Protein AF-A0ABD3FM47-F1 (afdb_monomer)

Sequence (171 aa):
MHRFPWRVHPQTRNANVIRQLKKQIKKKTRPPEFKLIPKVLQKWKRKRDQDDWIQGQQSQTPLQLWEHDNALTNFQVWVAYRMAAVQLNVFYEGWEDDKSCPLDTGCTTNGRNIAHIAWHCVRAQAWWLRILEHWLGNEVTQADLKHYKDYFGTHGTSHRGAAEEAHFIGT

Foldseek 3Di:
DPPDPQDDDPPDDPVCSVVSSVVVVCVVVPPVCVVCVVVLVVVLVVLLVVDLLLVLLVLADPVLLVPPVVPDDPVVSVVLNCLSSVVPPPDDPCVVPDQADPQDNPDPDSPPHSCCCCQVPPVNLVVVQVVVCVVVVHHDDPVNSVVVSVSSRHSRDDDPDPPPPPPDDDD

pLDDT: mean 70.63, std 14.39, range [31.17, 90.62]

Structure (mmCIF, N/CA/C/O backbone):
data_AF-A0ABD3FM47-F1
#
_entry.id   AF-A0ABD3FM47-F1
#
loop_
_atom_site.group_PDB
_atom_site.id
_atom_site.type_symbol
_atom_site.label_atom_id
_atom_site.label_alt_id
_atom_site.label_comp_id
_atom_site.label_asym_id
_atom_site.label_entity_id
_atom_site.label_seq_id
_atom_site.pdbx_PDB_ins_code
_atom_site.Cartn_x
_atom_site.Cartn_y
_atom_site.Cartn_z
_atom_site.occupancy
_atom_site.B_iso_or_equiv
_atom_site.auth_seq_id
_atom_site.auth_comp_id
_atom_site.auth_asym_id
_atom_site.auth_atom_id
_atom_site.pdbx_PDB_model_num
ATOM 1 N N . MET A 1 1 ? -4.451 29.816 -15.204 1.00 46.22 1 MET A N 1
ATOM 2 C CA . MET A 1 1 ? -5.653 29.680 -16.069 1.00 46.22 1 MET A CA 1
ATOM 3 C C . MET A 1 1 ? -5.855 30.843 -17.065 1.00 46.22 1 MET A C 1
ATOM 5 O O . MET A 1 1 ? -6.909 30.912 -17.684 1.00 46.22 1 MET A O 1
ATOM 9 N N . HIS A 1 2 ? -4.862 31.716 -17.302 1.00 47.50 2 HIS A N 1
ATOM 10 C CA . HIS A 1 2 ? -5.051 32.965 -18.074 1.00 47.50 2 HIS A CA 1
ATOM 11 C C . HIS A 1 2 ? -4.534 32.929 -19.528 1.00 47.50 2 HIS A C 1
ATOM 13 O O . HIS A 1 2 ? -4.574 33.942 -20.209 1.00 47.50 2 HIS A O 1
ATOM 19 N N . ARG A 1 3 ? -4.029 31.787 -20.019 1.00 52.34 3 ARG A N 1
ATOM 20 C CA . ARG A 1 3 ? -3.292 31.693 -21.300 1.00 52.34 3 ARG A CA 1
ATOM 21 C C . ARG A 1 3 ? -3.999 30.887 -22.403 1.00 52.34 3 ARG A C 1
ATOM 23 O O . ARG A 1 3 ? -3.338 30.299 -23.247 1.00 52.34 3 ARG A O 1
ATOM 30 N N . PHE A 1 4 ? -5.332 30.824 -22.411 1.00 56.84 4 PHE A N 1
ATOM 31 C CA . PHE A 1 4 ? -6.075 30.186 -23.509 1.00 56.84 4 PHE A CA 1
ATOM 32 C C . PHE A 1 4 ? -7.160 31.128 -24.045 1.00 56.84 4 PHE A C 1
ATOM 34 O O . PHE A 1 4 ? -7.863 31.718 -23.225 1.00 56.84 4 PHE A O 1
ATOM 41 N N . PRO A 1 5 ? -7.323 31.290 -25.376 1.00 69.00 5 PRO A N 1
ATOM 42 C CA . PRO A 1 5 ? -8.338 32.180 -25.925 1.00 69.00 5 PRO A CA 1
ATOM 43 C C . PRO A 1 5 ? -9.723 31.556 -25.731 1.00 69.00 5 PRO A C 1
ATOM 45 O O . PRO A 1 5 ? -10.198 30.783 -26.563 1.00 69.00 5 PRO A O 1
ATOM 48 N N . TRP A 1 6 ? -10.367 31.863 -24.607 1.00 74.50 6 TRP A N 1
ATOM 49 C CA . TRP A 1 6 ? -11.760 31.507 -24.374 1.00 74.50 6 TRP A CA 1
ATOM 50 C C . TRP A 1 6 ? -12.639 32.404 -25.240 1.00 74.50 6 TRP A C 1
ATOM 52 O O . TRP A 1 6 ? -12.589 33.626 -25.120 1.00 74.50 6 TRP A O 1
ATOM 62 N N . ARG A 1 7 ? -13.424 31.810 -26.138 1.00 78.69 7 ARG A N 1
ATOM 63 C CA . ARG A 1 7 ? -14.250 32.564 -27.088 1.00 78.69 7 ARG A CA 1
ATOM 64 C C . ARG A 1 7 ? -15.714 32.282 -26.821 1.00 78.69 7 ARG A C 1
ATOM 66 O O . ARG A 1 7 ? -16.112 31.127 -26.754 1.00 78.69 7 ARG A O 1
ATOM 73 N N . VAL A 1 8 ? -16.523 33.320 -26.680 1.00 78.94 8 VAL A N 1
ATOM 74 C CA . VAL A 1 8 ? -17.981 33.203 -26.547 1.00 78.94 8 VAL A CA 1
ATOM 75 C C . VAL A 1 8 ? -18.609 33.823 -27.785 1.00 78.94 8 VAL A C 1
ATOM 77 O O . VAL A 1 8 ? -18.112 34.832 -28.280 1.00 78.94 8 VAL A O 1
ATOM 80 N N . HIS A 1 9 ? -19.664 33.204 -28.323 1.00 79.50 9 HIS A N 1
ATOM 81 C CA . HIS A 1 9 ? -20.316 33.736 -29.519 1.00 79.50 9 HIS A CA 1
ATOM 82 C C . HIS A 1 9 ? -20.926 35.116 -29.210 1.00 79.50 9 HIS A C 1
ATOM 84 O O . HIS A 1 9 ? -21.581 35.223 -28.167 1.00 79.50 9 HIS A O 1
ATOM 90 N N . PRO A 1 10 ? -20.798 36.129 -30.088 1.00 77.44 10 PRO A N 1
ATOM 91 C CA . PRO A 1 10 ? -21.285 37.491 -29.824 1.00 77.44 10 PRO A CA 1
ATOM 92 C C . PRO A 1 10 ? -22.778 37.574 -29.477 1.00 77.44 10 PRO A C 1
ATOM 94 O O . PRO A 1 10 ? -23.206 38.440 -28.729 1.00 77.44 10 PRO A O 1
ATOM 97 N N . GLN A 1 11 ? -23.575 36.627 -29.976 1.00 85.69 11 GLN A N 1
ATOM 98 C CA . GLN A 1 11 ? -25.025 36.549 -29.742 1.00 85.69 11 GLN A CA 1
ATOM 99 C C . GLN A 1 11 ? -25.393 35.848 -28.417 1.00 85.69 11 GLN A C 1
ATOM 101 O O . GLN A 1 11 ? -26.565 35.598 -28.129 1.00 85.69 11 GLN A O 1
ATOM 106 N N . THR A 1 12 ? -24.406 35.476 -27.599 1.00 81.12 12 THR A N 1
ATOM 107 C CA . THR A 1 12 ? -24.653 34.808 -26.318 1.00 81.12 12 THR A CA 1
ATOM 108 C C . THR A 1 12 ? -25.137 35.822 -25.292 1.00 81.12 12 THR A C 1
ATOM 110 O O . THR A 1 12 ? -24.394 36.707 -24.887 1.00 81.12 12 THR A O 1
ATOM 113 N N . ARG A 1 13 ? -26.367 35.647 -24.800 1.00 81.12 13 ARG A N 1
ATOM 114 C CA . ARG A 1 13 ? -26.898 36.432 -23.673 1.00 81.12 13 ARG A CA 1
ATOM 115 C C . ARG A 1 13 ? -25.948 36.401 -22.469 1.00 81.12 13 ARG A C 1
ATOM 117 O O . ARG A 1 13 ? -25.488 35.317 -22.103 1.00 81.12 13 ARG A O 1
ATOM 124 N N . ASN A 1 14 ? -25.761 37.540 -21.793 1.00 79.00 14 ASN A N 1
ATOM 125 C CA . ASN A 1 14 ? -24.862 37.697 -20.634 1.00 79.00 14 ASN A CA 1
ATOM 126 C C . ASN A 1 14 ? -25.028 36.599 -19.570 1.00 79.00 14 ASN A C 1
ATOM 128 O O . ASN A 1 14 ? -24.042 36.018 -19.121 1.00 79.00 14 ASN A O 1
ATOM 132 N N . ALA A 1 15 ? -26.270 36.214 -19.258 1.00 84.88 15 ALA A N 1
ATOM 133 C CA . ALA A 1 15 ? -26.570 35.146 -18.297 1.00 84.88 15 ALA A CA 1
ATOM 134 C C . ALA A 1 15 ? -25.940 33.778 -18.653 1.00 84.88 15 ALA A C 1
ATOM 136 O O . ALA A 1 15 ? -25.719 32.935 -17.787 1.00 84.88 15 ALA A O 1
ATOM 137 N N . ASN A 1 16 ? -25.626 33.539 -19.930 1.00 83.19 16 ASN A N 1
ATOM 138 C CA . ASN A 1 16 ? -25.113 32.268 -20.439 1.00 83.19 16 ASN A CA 1
ATOM 139 C C . ASN A 1 16 ? -23.605 32.260 -20.716 1.00 83.19 16 ASN A C 1
ATOM 141 O O . ASN A 1 16 ? -23.057 31.190 -21.000 1.00 83.19 16 ASN A O 1
ATOM 145 N N . VAL A 1 17 ? -22.932 33.407 -20.609 1.00 82.56 17 VAL A N 1
ATOM 146 C CA . VAL A 1 17 ? -21.499 33.567 -20.911 1.00 82.56 17 VAL A CA 1
ATOM 147 C C . VAL A 1 17 ? -20.657 32.657 -20.015 1.00 82.56 17 VAL A C 1
ATOM 149 O O . VAL A 1 17 ? -19.912 31.809 -20.510 1.00 82.56 17 VAL A O 1
ATOM 152 N N . ILE A 1 18 ? -20.859 32.722 -18.695 1.00 82.62 18 ILE A N 1
ATOM 153 C CA . ILE A 1 18 ? -20.136 31.884 -17.722 1.00 82.62 18 ILE A CA 1
ATOM 154 C C . ILE A 1 18 ? -20.379 30.393 -17.972 1.00 82.62 18 ILE A C 1
ATOM 156 O O . ILE A 1 18 ? -19.458 29.578 -17.889 1.00 82.62 18 ILE A O 1
ATOM 160 N N . ARG A 1 19 ? -21.613 30.014 -18.322 1.00 83.62 19 ARG A N 1
ATOM 161 C CA . ARG A 1 19 ? -21.968 28.621 -18.621 1.00 83.62 19 ARG A CA 1
ATOM 162 C C . ARG A 1 19 ? -21.231 28.104 -19.860 1.00 83.62 19 ARG A C 1
ATOM 164 O O . ARG A 1 19 ? -20.761 26.967 -19.845 1.00 83.62 19 ARG A O 1
ATOM 171 N N . GLN A 1 20 ? -21.104 28.916 -20.911 1.00 82.38 20 GLN A N 1
ATOM 172 C CA . GLN A 1 20 ? -20.349 28.544 -22.112 1.00 82.38 20 GLN A CA 1
ATOM 173 C C . GLN A 1 20 ? -18.842 28.457 -21.850 1.00 82.38 20 GLN A C 1
ATOM 175 O O . GLN A 1 20 ? -18.217 27.477 -22.258 1.00 82.38 20 GLN A O 1
ATOM 180 N N . LEU A 1 21 ? -18.278 29.413 -21.109 1.00 81.62 21 LEU A N 1
ATOM 181 C CA . LEU A 1 21 ? -16.868 29.389 -20.708 1.00 81.62 21 LEU A CA 1
ATOM 182 C C . LEU A 1 21 ? -16.546 28.132 -19.887 1.00 81.62 21 LEU A C 1
ATOM 184 O O . LEU A 1 21 ? -15.617 27.394 -20.214 1.00 81.62 21 LEU A O 1
ATOM 188 N N . LYS A 1 22 ? -17.378 27.798 -18.890 1.00 81.50 22 LYS A N 1
ATOM 189 C CA . LYS A 1 22 ? -17.235 26.567 -18.090 1.00 81.50 22 LYS A CA 1
ATOM 190 C C . LYS A 1 22 ? -17.336 25.294 -18.937 1.00 81.50 22 LYS A C 1
ATOM 192 O O . LYS A 1 22 ? -16.619 24.334 -18.662 1.00 81.50 22 LYS A O 1
ATOM 197 N N . LYS A 1 23 ? -18.192 25.260 -19.968 1.00 81.50 23 LYS A N 1
ATOM 198 C CA . LYS A 1 23 ? -18.276 24.122 -20.907 1.00 81.50 23 LYS A CA 1
ATOM 199 C C . LYS A 1 23 ? -16.993 23.958 -21.722 1.00 81.50 23 LYS A C 1
ATOM 201 O O . LYS A 1 23 ? -16.543 22.829 -21.891 1.00 81.50 23 LYS A O 1
ATOM 206 N N . GLN A 1 24 ? -16.396 25.051 -22.193 1.00 81.06 24 GLN A N 1
ATOM 207 C CA . GLN A 1 24 ? -15.128 25.010 -22.929 1.00 81.06 24 GLN A CA 1
ATOM 208 C C . GLN A 1 24 ? -13.973 24.564 -22.039 1.00 81.06 24 GLN A C 1
ATOM 210 O O . GLN A 1 24 ? -13.202 23.698 -22.449 1.00 81.06 24 GLN A O 1
ATOM 215 N N . ILE A 1 25 ? -13.906 25.081 -20.806 1.00 75.94 25 ILE A N 1
ATOM 216 C CA . ILE A 1 25 ? -12.950 24.617 -19.797 1.00 75.94 25 ILE A CA 1
ATOM 217 C C . ILE A 1 25 ? -13.134 23.115 -19.594 1.00 75.94 25 ILE A C 1
ATOM 219 O O . ILE A 1 25 ? -12.199 22.373 -19.851 1.00 75.94 25 ILE A O 1
ATOM 223 N N . LYS A 1 26 ? -14.348 22.644 -19.266 1.00 72.50 26 LYS A N 1
ATOM 224 C CA . LYS A 1 26 ? -14.631 21.211 -19.068 1.00 72.50 26 LYS A CA 1
ATOM 225 C C . LYS A 1 26 ? -14.292 20.351 -20.283 1.00 72.50 26 LYS A C 1
ATOM 227 O O . LYS A 1 26 ? -13.772 19.264 -20.100 1.00 72.50 26 LYS A O 1
ATOM 232 N N . LYS A 1 27 ? -14.583 20.795 -21.508 1.00 72.69 27 LYS A N 1
ATOM 233 C CA . LYS A 1 27 ? -14.262 20.046 -22.736 1.00 72.69 27 LYS A CA 1
ATOM 234 C C . LYS A 1 27 ? -12.751 19.903 -22.937 1.00 72.69 27 LYS A C 1
ATOM 236 O O . LYS A 1 27 ? -12.315 18.926 -23.526 1.00 72.69 27 LYS A O 1
ATOM 241 N N . LYS A 1 28 ? -11.979 20.885 -22.470 1.00 70.94 28 LYS A N 1
ATOM 242 C CA . LYS A 1 28 ? -10.533 20.959 -22.664 1.00 70.94 28 LYS A CA 1
ATOM 243 C C . LYS A 1 28 ? -9.727 20.376 -21.504 1.00 70.94 28 LYS A C 1
ATOM 245 O O . LYS A 1 28 ? -8.637 19.872 -21.730 1.00 70.94 28 LYS A O 1
ATOM 250 N N . THR A 1 29 ? -10.252 20.458 -20.283 1.00 65.38 29 THR A N 1
ATOM 251 C CA . THR A 1 29 ? -9.662 19.857 -19.081 1.00 65.38 29 THR A CA 1
ATOM 252 C C . THR A 1 29 ? -10.152 18.441 -18.828 1.00 65.38 29 THR A C 1
ATOM 254 O O . THR A 1 29 ? -9.485 17.726 -18.095 1.00 65.38 29 THR A O 1
ATOM 257 N N . ARG A 1 30 ? -11.277 18.003 -19.421 1.00 61.69 30 ARG A N 1
ATOM 258 C CA . ARG A 1 30 ? -11.556 16.569 -19.567 1.00 61.69 30 ARG A CA 1
ATOM 259 C C . ARG A 1 30 ? -10.614 16.036 -20.639 1.00 61.69 30 ARG A C 1
ATOM 261 O O . ARG A 1 30 ? -10.823 16.355 -21.810 1.00 61.69 30 ARG A O 1
ATOM 268 N N . PRO A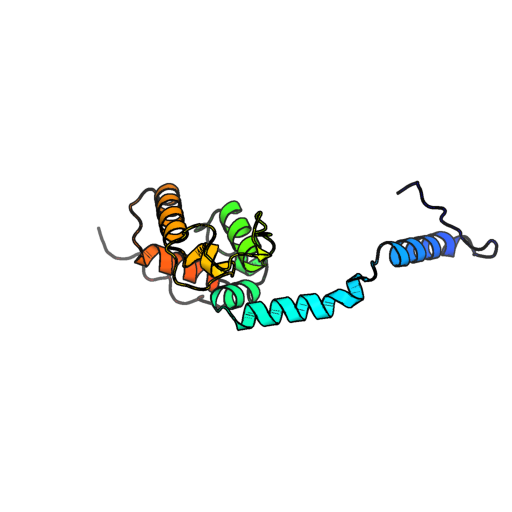 1 31 ? -9.602 15.242 -20.281 1.00 55.44 31 PRO A N 1
ATOM 269 C CA . PRO A 1 31 ? -8.719 14.690 -21.283 1.00 55.44 31 PRO A CA 1
ATOM 270 C C . PRO A 1 31 ? -9.472 13.597 -22.070 1.00 55.44 31 PRO A C 1
ATOM 272 O O . PRO A 1 31 ? -10.489 13.070 -21.595 1.00 55.44 31 PRO A O 1
ATOM 275 N N . PRO A 1 32 ? -8.955 13.165 -23.235 1.00 55.88 32 PRO A N 1
ATOM 276 C CA . PRO A 1 32 ? -9.375 11.919 -23.889 1.00 55.88 32 PRO A CA 1
ATOM 277 C C . PRO A 1 32 ? -9.307 10.692 -22.958 1.00 55.88 32 PRO A C 1
ATOM 279 O O . PRO A 1 32 ? -9.930 9.670 -23.234 1.00 55.88 32 PRO A O 1
ATOM 282 N N . GLU A 1 33 ? -8.590 10.809 -21.840 1.00 53.03 33 GLU A N 1
ATOM 283 C CA . GLU A 1 33 ? -8.399 9.832 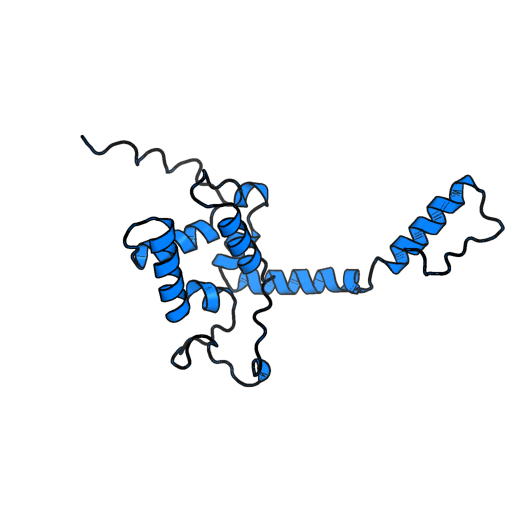-20.765 1.00 53.03 33 GLU A CA 1
ATOM 284 C C . GLU A 1 33 ? -9.698 9.333 -20.112 1.00 53.03 33 GLU A C 1
ATOM 286 O O . GLU A 1 33 ? -9.700 8.244 -19.545 1.00 53.03 33 GLU A O 1
ATOM 291 N N . PHE A 1 34 ? -10.843 10.010 -20.274 1.00 53.81 34 PHE A N 1
ATOM 292 C CA . PHE A 1 34 ? -12.136 9.399 -19.913 1.00 53.81 34 PHE A CA 1
ATOM 293 C C . PHE A 1 34 ? -12.413 8.101 -20.700 1.00 53.81 34 PHE A C 1
ATOM 295 O O . PHE A 1 34 ? -13.092 7.212 -20.192 1.00 53.81 34 PHE A O 1
ATOM 302 N N . LYS A 1 35 ? -11.830 7.939 -21.899 1.00 55.84 35 LYS A N 1
ATOM 303 C CA . LYS A 1 35 ? -11.831 6.673 -22.658 1.00 55.84 35 LYS A CA 1
ATOM 304 C C . LYS A 1 35 ? -10.834 5.638 -22.116 1.00 55.84 35 LYS A C 1
ATOM 306 O O . LYS A 1 35 ? -10.926 4.465 -22.467 1.00 55.84 35 LYS A O 1
ATOM 311 N N . LEU A 1 36 ? -9.876 6.057 -21.287 1.00 61.44 36 LEU A N 1
ATOM 312 C CA . LEU A 1 36 ? -8.928 5.177 -20.601 1.00 61.44 36 LEU A CA 1
ATOM 313 C C . LEU A 1 36 ? -9.474 4.678 -19.265 1.00 61.44 36 LEU A C 1
ATOM 315 O O . LEU A 1 36 ? -9.001 3.644 -18.816 1.00 61.44 36 LEU A O 1
ATOM 319 N N . ILE A 1 37 ? -10.480 5.329 -18.664 1.00 64.88 37 ILE A N 1
ATOM 320 C CA . ILE A 1 37 ? -11.082 4.876 -17.397 1.00 64.88 37 ILE A CA 1
ATOM 321 C C . ILE A 1 37 ? -11.491 3.396 -17.468 1.00 64.88 37 ILE A C 1
ATOM 323 O O . ILE A 1 37 ? -11.039 2.644 -16.610 1.00 64.88 37 ILE A O 1
ATOM 327 N N . PRO A 1 38 ? -12.212 2.907 -18.498 1.00 73.38 38 PRO A N 1
ATOM 328 C CA . PRO A 1 38 ? -12.518 1.479 -18.601 1.00 73.38 38 PRO A CA 1
ATOM 329 C C . PRO A 1 38 ? -11.266 0.595 -18.682 1.00 73.38 38 PRO A C 1
ATOM 331 O O . PRO A 1 38 ? -11.221 -0.457 -18.056 1.00 73.38 38 PRO A O 1
ATOM 334 N N . LYS A 1 39 ? -10.217 1.033 -19.395 1.00 70.06 39 LYS A N 1
ATOM 335 C CA . LYS A 1 39 ? -8.945 0.295 -19.502 1.00 70.06 39 LYS A CA 1
ATOM 336 C C . LYS A 1 39 ? -8.178 0.270 -18.179 1.00 70.06 39 LYS A C 1
ATOM 338 O O . LYS A 1 39 ? -7.588 -0.749 -17.835 1.00 70.06 39 LYS A O 1
ATOM 343 N N . VAL A 1 40 ? -8.182 1.376 -17.439 1.00 68.69 40 VAL A N 1
ATOM 344 C CA . VAL A 1 40 ? -7.571 1.488 -16.109 1.00 68.69 40 VAL A CA 1
ATOM 345 C C . VAL A 1 40 ? -8.330 0.609 -15.123 1.00 68.69 40 VAL A C 1
ATOM 347 O O . VAL A 1 40 ? -7.704 -0.204 -14.454 1.00 68.69 40 VAL A O 1
ATOM 350 N N . LEU A 1 41 ? -9.663 0.678 -15.112 1.00 72.56 41 LEU A N 1
ATOM 351 C CA . LEU A 1 41 ? -10.514 -0.178 -14.285 1.00 72.56 41 LEU A CA 1
ATOM 352 C C . LEU A 1 41 ? -10.329 -1.663 -14.620 1.00 72.56 41 LEU A C 1
ATOM 354 O O . LEU A 1 41 ? -10.222 -2.480 -13.715 1.00 72.56 41 LEU A O 1
ATOM 358 N N . GLN A 1 42 ? -10.214 -2.026 -15.900 1.00 77.12 42 GLN A N 1
ATOM 359 C CA . GLN A 1 42 ? -9.940 -3.404 -16.317 1.00 77.12 42 GLN A CA 1
ATOM 360 C C . GLN A 1 42 ? -8.531 -3.859 -15.909 1.00 77.12 42 GLN A C 1
ATOM 362 O O . GLN A 1 42 ? -8.354 -4.986 -15.449 1.00 77.12 42 GLN A O 1
ATOM 367 N N . LYS A 1 43 ? -7.521 -2.987 -16.030 1.00 72.81 43 LYS A N 1
ATOM 368 C CA . LYS A 1 43 ? -6.156 -3.248 -15.545 1.00 72.81 43 LYS A CA 1
ATOM 369 C C . LYS A 1 43 ? -6.141 -3.452 -14.030 1.00 72.81 43 LYS A C 1
ATOM 371 O O . LYS A 1 43 ? -5.444 -4.348 -13.564 1.00 72.81 43 LYS A O 1
ATOM 376 N N . TRP A 1 44 ? -6.884 -2.638 -13.283 1.00 71.12 44 TRP A N 1
ATOM 377 C CA . TRP A 1 44 ? -7.009 -2.748 -11.829 1.00 71.12 44 TRP A CA 1
ATOM 378 C C . TRP A 1 44 ? -7.723 -4.035 -11.444 1.00 71.12 44 TRP A C 1
ATOM 380 O O . TRP A 1 44 ? -7.166 -4.802 -10.672 1.00 71.12 44 TRP A O 1
ATOM 390 N N . LYS A 1 45 ? -8.855 -4.342 -12.086 1.00 76.56 45 LYS A N 1
ATOM 391 C CA . LYS A 1 45 ? -9.578 -5.604 -11.906 1.00 76.56 45 LYS A CA 1
ATOM 392 C C . LYS A 1 45 ? -8.680 -6.819 -12.152 1.00 76.56 45 LYS A C 1
ATOM 394 O O . LYS A 1 45 ? -8.610 -7.697 -11.312 1.00 76.56 45 LYS A O 1
ATOM 399 N N . ARG A 1 46 ? -7.914 -6.837 -13.247 1.00 76.50 46 ARG A N 1
ATOM 400 C CA . ARG A 1 46 ? -6.982 -7.939 -13.531 1.00 76.50 46 ARG A CA 1
ATOM 401 C C . ARG A 1 46 ? -5.899 -8.092 -12.462 1.00 76.50 46 ARG A C 1
ATOM 403 O O . ARG A 1 46 ? -5.544 -9.213 -12.144 1.00 76.50 46 ARG A O 1
ATOM 410 N N . LYS A 1 47 ? -5.348 -6.989 -11.943 1.00 70.31 47 LYS A N 1
ATOM 411 C CA . LYS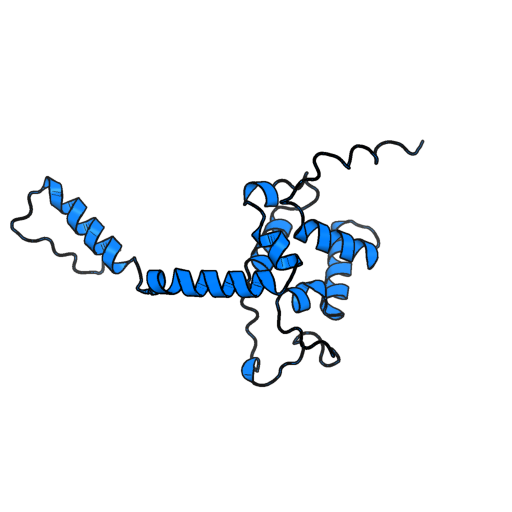 A 1 47 ? -4.339 -7.045 -10.870 1.00 70.31 47 LYS A CA 1
ATOM 412 C C . LYS A 1 47 ? -4.939 -7.495 -9.543 1.00 70.31 47 LYS A C 1
ATOM 414 O O . LYS A 1 47 ? -4.299 -8.242 -8.823 1.00 70.31 47 LYS A O 1
ATOM 419 N N . ARG A 1 48 ? -6.156 -7.039 -9.255 1.00 72.88 48 ARG A N 1
ATOM 420 C CA . ARG A 1 48 ? -6.947 -7.442 -8.098 1.00 72.88 48 ARG A CA 1
ATOM 421 C C . ARG A 1 48 ? -7.197 -8.948 -8.108 1.00 72.88 48 ARG A C 1
ATOM 423 O O . ARG A 1 48 ? -6.907 -9.611 -7.134 1.00 72.88 48 ARG A O 1
ATOM 430 N N . ASP A 1 49 ? -7.643 -9.488 -9.238 1.00 76.44 49 ASP A N 1
ATOM 431 C CA . ASP A 1 49 ? -7.966 -10.912 -9.379 1.00 76.44 49 ASP A CA 1
ATOM 432 C C . ASP A 1 49 ? -6.704 -11.820 -9.413 1.00 76.44 49 ASP A C 1
ATOM 434 O O . ASP A 1 49 ? -6.823 -13.038 -9.498 1.00 76.44 49 ASP A O 1
ATOM 438 N N . GLN A 1 50 ? -5.494 -11.245 -9.398 1.00 75.12 50 GLN A N 1
ATOM 439 C CA . GLN A 1 50 ? -4.213 -11.970 -9.397 1.00 75.12 50 GLN A CA 1
ATOM 440 C C . GLN A 1 50 ? -3.552 -12.036 -8.016 1.00 75.12 50 GLN A C 1
ATOM 442 O O . GLN A 1 50 ? -2.545 -12.730 -7.878 1.00 75.12 50 GLN A O 1
ATOM 447 N N . ASP A 1 51 ? -4.045 -11.275 -7.038 1.00 75.88 51 ASP A N 1
ATOM 448 C CA . ASP A 1 51 ? -3.372 -11.106 -5.756 1.00 75.88 51 ASP A CA 1
ATOM 449 C C . ASP A 1 51 ? -4.374 -10.798 -4.637 1.00 75.88 51 ASP A C 1
ATOM 451 O O . ASP A 1 51 ? -4.955 -9.710 -4.590 1.00 75.88 51 ASP A O 1
ATOM 455 N N . ASP A 1 52 ? -4.543 -11.753 -3.723 1.00 77.25 52 ASP A N 1
ATOM 456 C CA . ASP A 1 52 ? -5.517 -11.678 -2.629 1.00 77.25 52 ASP A CA 1
ATOM 457 C C . ASP A 1 52 ? -5.283 -10.472 -1.707 1.00 77.25 52 ASP A C 1
ATOM 459 O O . ASP A 1 52 ? -6.234 -9.890 -1.183 1.00 77.25 52 ASP A O 1
ATOM 463 N N . TRP A 1 53 ? -4.028 -10.039 -1.540 1.00 76.19 53 TRP A N 1
ATOM 464 C CA . TRP A 1 53 ? -3.703 -8.873 -0.719 1.00 76.19 53 TRP A CA 1
ATOM 465 C C . TRP A 1 53 ? -4.132 -7.573 -1.408 1.00 76.19 53 TRP A C 1
ATOM 467 O O . TRP A 1 53 ? -4.738 -6.700 -0.779 1.00 76.19 53 TRP A O 1
ATOM 477 N N . ILE A 1 54 ? -3.900 -7.461 -2.720 1.00 75.75 54 ILE A N 1
ATOM 478 C CA . ILE A 1 54 ? -4.411 -6.339 -3.525 1.00 75.75 54 ILE A CA 1
ATOM 479 C C . ILE A 1 54 ? -5.944 -6.366 -3.569 1.00 75.75 54 ILE A C 1
ATOM 481 O O . ILE A 1 54 ? -6.574 -5.307 -3.501 1.00 75.75 54 ILE A O 1
ATOM 485 N N . GLN A 1 55 ? -6.555 -7.550 -3.666 1.00 77.94 55 GLN A N 1
ATOM 486 C CA . GLN A 1 55 ? -8.005 -7.713 -3.625 1.00 77.94 55 GLN A CA 1
ATOM 487 C C . GLN A 1 55 ? -8.607 -7.214 -2.322 1.00 77.94 55 GLN A C 1
ATOM 489 O O . GLN A 1 55 ? -9.542 -6.410 -2.360 1.00 77.94 55 GLN A O 1
ATOM 494 N N . GLY A 1 56 ? -8.065 -7.667 -1.196 1.00 75.19 56 GLY A N 1
ATOM 495 C CA . GLY A 1 56 ? -8.522 -7.269 0.122 1.00 75.19 56 GLY A CA 1
ATOM 496 C C . GLY A 1 56 ? -8.429 -5.755 0.312 1.00 75.19 56 GLY A C 1
ATOM 497 O O . GLY A 1 56 ? -9.434 -5.110 0.598 1.00 75.19 56 GLY A O 1
ATOM 498 N N . GLN A 1 57 ? -7.282 -5.152 0.005 1.00 73.25 57 GLN A N 1
ATOM 499 C CA . GLN A 1 57 ? -7.088 -3.703 0.106 1.00 73.25 57 GLN A CA 1
ATOM 500 C C . GLN A 1 57 ? -8.009 -2.881 -0.811 1.00 73.25 57 GLN A C 1
ATOM 502 O O . GLN A 1 57 ? -8.564 -1.868 -0.392 1.00 73.25 57 GLN A O 1
ATOM 507 N N . GLN A 1 58 ? -8.221 -3.305 -2.061 1.00 73.75 58 GLN A N 1
ATOM 508 C CA . GLN A 1 58 ? -9.119 -2.594 -2.985 1.00 73.75 58 GLN A CA 1
ATOM 509 C C . GLN A 1 58 ? -10.607 -2.774 -2.656 1.00 73.75 58 GLN A C 1
ATOM 511 O O . GLN A 1 58 ? -11.443 -2.081 -3.239 1.00 73.75 58 GLN A O 1
ATOM 516 N N . SER A 1 59 ? -10.947 -3.702 -1.758 1.00 75.06 59 SER A N 1
ATOM 517 C CA . SER A 1 59 ? -12.313 -3.878 -1.259 1.00 75.06 59 SER A CA 1
ATOM 518 C C . SER A 1 59 ? -12.669 -2.914 -0.121 1.00 75.06 59 SER A C 1
ATOM 520 O O . SER A 1 59 ? -13.847 -2.762 0.193 1.00 75.06 59 SER A O 1
ATOM 522 N N . GLN A 1 60 ? -11.675 -2.232 0.459 1.00 71.56 60 GLN A N 1
ATOM 523 C CA . GLN A 1 60 ? -11.861 -1.341 1.601 1.00 71.56 60 GLN A CA 1
ATOM 524 C C . GLN A 1 60 ? -12.278 0.062 1.149 1.00 71.56 60 GLN A C 1
ATOM 526 O O . GLN A 1 60 ? -11.748 0.627 0.187 1.00 71.56 60 GLN A O 1
ATOM 531 N N . THR A 1 61 ? -13.220 0.662 1.871 1.00 72.81 61 THR A N 1
ATOM 532 C CA . THR A 1 61 ? -13.520 2.090 1.725 1.00 72.81 61 THR A CA 1
ATOM 533 C C . THR A 1 61 ? -12.442 2.942 2.407 1.00 72.81 61 THR A C 1
ATOM 535 O O . THR A 1 61 ? -11.795 2.480 3.346 1.00 72.81 61 THR A O 1
ATOM 538 N N . PRO A 1 62 ? -12.274 4.220 2.015 1.00 70.88 62 PRO A N 1
ATOM 539 C CA . PRO A 1 62 ? -11.387 5.135 2.731 1.00 70.88 62 PRO A CA 1
ATOM 540 C C . PRO A 1 62 ? -11.740 5.329 4.211 1.00 70.88 62 PRO A C 1
ATOM 542 O O . PRO A 1 62 ? -10.899 5.787 4.962 1.00 70.88 62 PRO A O 1
ATOM 545 N N . LEU A 1 63 ? -12.967 5.030 4.645 1.00 73.56 63 LEU A N 1
ATOM 546 C CA . LEU A 1 63 ? -13.291 5.060 6.071 1.00 73.56 63 LEU A CA 1
ATOM 547 C C . LEU A 1 63 ? -12.711 3.826 6.769 1.00 73.56 63 LEU A C 1
ATOM 549 O O . LEU A 1 63 ? -11.955 3.964 7.717 1.00 73.56 63 LEU A O 1
ATOM 553 N N . GLN A 1 64 ? -12.978 2.639 6.225 1.00 75.19 64 GLN A N 1
ATOM 554 C CA . GLN A 1 64 ? -12.509 1.365 6.778 1.00 75.19 64 GLN A CA 1
ATOM 555 C C . GLN A 1 64 ? -10.983 1.260 6.830 1.00 75.19 64 GLN A C 1
ATOM 557 O O . GLN A 1 64 ? -10.426 0.786 7.808 1.00 75.19 64 GLN A O 1
ATOM 562 N N . LEU A 1 65 ? -10.290 1.774 5.812 1.00 71.75 65 LEU A N 1
ATOM 563 C CA . LEU A 1 65 ? -8.828 1.783 5.799 1.00 71.75 65 LEU A CA 1
ATOM 564 C C . LEU A 1 65 ? -8.232 2.701 6.896 1.00 71.75 65 LEU A C 1
ATOM 566 O O . LEU A 1 65 ? -7.092 2.504 7.311 1.00 71.75 65 LEU A O 1
ATOM 570 N N . TRP A 1 66 ? -8.994 3.690 7.377 1.00 75.75 66 TRP A N 1
ATOM 571 C CA . TRP A 1 66 ? -8.600 4.605 8.456 1.00 75.75 66 TRP A CA 1
ATOM 572 C C . TRP A 1 66 ? -9.173 4.200 9.828 1.00 75.75 66 TRP A C 1
ATOM 574 O O . TRP A 1 66 ? -8.719 4.710 10.850 1.00 75.75 66 TRP A O 1
ATOM 584 N N . GLU A 1 67 ? -10.120 3.263 9.876 1.00 78.69 67 GLU A N 1
ATOM 585 C CA . GLU A 1 67 ? -10.618 2.621 11.097 1.00 78.69 67 GLU A CA 1
ATOM 586 C C . GLU A 1 67 ? -9.657 1.500 11.516 1.00 78.69 67 GLU A C 1
ATOM 588 O O . GLU A 1 67 ? -9.898 0.317 11.300 1.00 78.69 67 GLU A O 1
ATOM 593 N N . HIS A 1 68 ? -8.517 1.890 12.084 1.00 70.56 68 HIS A N 1
ATOM 594 C CA . HIS A 1 68 ? -7.457 0.968 12.502 1.00 70.56 68 HIS A CA 1
ATOM 595 C C . HIS A 1 68 ? -7.170 1.025 14.012 1.00 70.56 68 HIS A C 1
ATOM 597 O O . HIS A 1 68 ? -6.056 0.704 14.415 1.00 70.56 68 HIS A O 1
ATOM 603 N N . ASP A 1 69 ? -8.098 1.538 14.829 1.00 68.62 69 ASP A N 1
ATOM 604 C CA . ASP A 1 69 ? -8.019 1.597 16.303 1.00 68.62 69 ASP A CA 1
ATOM 605 C C . ASP A 1 69 ? -6.664 2.067 16.874 1.00 68.62 69 ASP A C 1
ATOM 607 O O . ASP A 1 69 ? -6.167 1.553 17.871 1.00 68.62 69 ASP A O 1
ATOM 611 N N . ASN A 1 70 ? -6.027 3.053 16.225 1.00 68.44 70 ASN A N 1
ATOM 612 C CA . ASN A 1 70 ? -4.666 3.527 16.540 1.00 68.44 70 ASN A CA 1
ATOM 613 C C . ASN A 1 70 ? -3.552 2.458 16.493 1.00 68.44 70 ASN A C 1
ATOM 615 O O . ASN A 1 70 ? -2.417 2.758 16.854 1.00 68.44 70 ASN A O 1
ATOM 619 N N . ALA A 1 71 ? -3.824 1.254 15.984 1.00 71.62 71 ALA A N 1
ATOM 620 C CA . ALA A 1 71 ? -2.824 0.206 15.776 1.00 71.62 71 ALA A CA 1
ATOM 621 C C . ALA A 1 71 ? -1.775 0.586 14.715 1.00 71.62 71 ALA A C 1
ATOM 623 O O . ALA A 1 71 ? -0.666 0.055 14.709 1.00 71.62 71 ALA A O 1
ATOM 624 N N . LEU A 1 72 ? -2.122 1.512 13.816 1.00 75.12 72 LEU A N 1
ATOM 625 C CA . LEU A 1 72 ? -1.242 2.059 12.791 1.00 7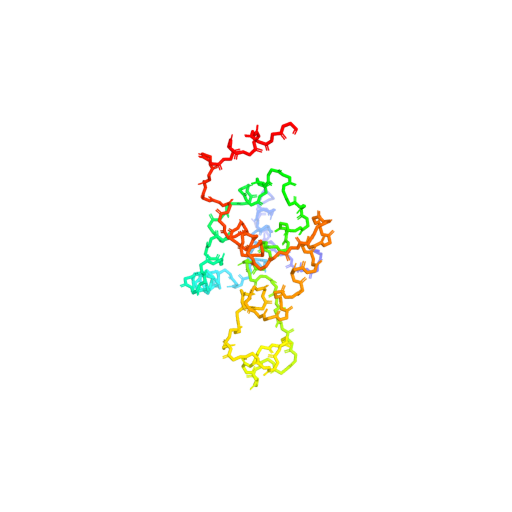5.12 72 LEU A CA 1
ATOM 626 C C . LEU A 1 72 ? -1.199 3.587 12.874 1.00 75.12 72 LEU A C 1
ATOM 628 O O . LEU A 1 72 ? -2.128 4.244 13.330 1.00 75.12 72 LEU A O 1
ATOM 632 N N . THR A 1 73 ? -0.120 4.183 12.384 1.00 79.88 73 THR A N 1
ATOM 633 C CA . THR A 1 73 ? -0.044 5.629 12.162 1.00 79.88 73 THR A CA 1
ATOM 634 C C . THR A 1 73 ? -0.654 5.991 10.808 1.00 79.88 73 THR A C 1
ATOM 636 O O . THR A 1 73 ? -0.590 5.219 9.849 1.00 79.88 73 THR A O 1
ATOM 639 N N . ASN A 1 74 ? -1.146 7.227 10.672 1.00 77.19 74 ASN A N 1
ATOM 640 C CA . ASN A 1 74 ? -1.639 7.754 9.391 1.00 77.19 74 ASN A CA 1
ATOM 641 C C . ASN A 1 74 ? -0.634 7.562 8.240 1.00 77.19 74 ASN A C 1
ATOM 643 O O . ASN A 1 74 ? -1.026 7.308 7.103 1.00 77.19 74 ASN A O 1
ATOM 647 N N . PHE A 1 75 ? 0.668 7.676 8.521 1.00 76.88 75 PHE A N 1
ATOM 648 C CA . PHE A 1 75 ? 1.714 7.465 7.522 1.00 76.88 75 PHE A CA 1
ATOM 649 C C . PHE A 1 75 ? 1.751 6.012 7.024 1.00 76.88 75 PHE A C 1
ATOM 651 O O . PHE A 1 75 ? 1.812 5.779 5.817 1.00 76.88 75 PHE A O 1
ATOM 658 N N . GLN A 1 76 ? 1.658 5.040 7.932 1.00 76.81 76 GLN A N 1
ATOM 659 C CA . GLN A 1 76 ? 1.672 3.610 7.607 1.00 76.81 76 GLN A CA 1
ATOM 660 C C . GLN A 1 76 ? 0.464 3.213 6.753 1.00 76.81 76 GLN A C 1
ATOM 662 O O . GLN A 1 76 ? 0.623 2.544 5.730 1.00 76.81 76 GLN A O 1
ATOM 667 N N . VAL A 1 77 ? -0.722 3.707 7.116 1.00 76.94 77 VAL A N 1
ATOM 668 C CA . VAL A 1 77 ? -1.961 3.526 6.343 1.00 76.94 77 VAL A CA 1
ATOM 669 C C . VAL A 1 77 ? -1.806 4.086 4.927 1.00 76.94 77 VAL A C 1
ATOM 671 O O . VAL A 1 77 ? -2.124 3.417 3.942 1.00 76.94 77 VAL A O 1
ATOM 674 N N . TRP A 1 78 ? -1.234 5.287 4.794 1.00 77.19 78 TRP A N 1
ATOM 675 C CA . TRP A 1 78 ? -0.986 5.914 3.494 1.00 77.19 78 TRP A CA 1
ATOM 676 C C . TRP A 1 78 ? -0.016 5.129 2.608 1.00 77.19 78 TRP A C 1
ATOM 678 O O . TRP A 1 78 ? -0.217 5.051 1.390 1.00 77.19 78 TRP A O 1
ATOM 688 N N . VAL A 1 79 ? 1.040 4.562 3.190 1.00 76.94 79 VAL A N 1
ATOM 689 C CA . VAL A 1 79 ? 2.013 3.737 2.463 1.00 76.94 79 VAL A CA 1
ATOM 690 C C . VAL A 1 79 ? 1.354 2.442 1.980 1.00 76.94 79 VAL A C 1
ATOM 692 O O . VAL A 1 79 ? 1.458 2.122 0.792 1.00 76.94 79 VAL A O 1
ATOM 695 N N . ALA A 1 80 ? 0.602 1.754 2.846 1.00 75.50 80 ALA A N 1
ATOM 696 C CA . ALA A 1 80 ? -0.148 0.545 2.499 1.00 75.50 80 ALA A CA 1
ATOM 697 C C . ALA A 1 80 ? -1.159 0.785 1.371 1.00 75.50 80 ALA A C 1
ATOM 699 O O . ALA A 1 80 ? -1.141 0.080 0.359 1.00 75.50 80 ALA A O 1
ATOM 700 N N . TYR A 1 81 ? -1.947 1.855 1.482 1.00 75.44 81 TYR A N 1
ATOM 701 C CA . TYR A 1 81 ? -2.898 2.263 0.454 1.00 75.44 81 TYR A CA 1
ATOM 702 C C . TYR A 1 81 ? -2.234 2.491 -0.908 1.00 75.44 81 TYR A C 1
ATOM 704 O O . TYR A 1 81 ? -2.696 1.986 -1.931 1.00 75.44 81 TYR A O 1
ATOM 712 N N . ARG A 1 82 ? -1.124 3.242 -0.951 1.00 76.56 82 ARG A N 1
ATOM 713 C CA . ARG A 1 82 ? -0.424 3.539 -2.213 1.00 76.56 82 ARG A CA 1
ATOM 714 C C . ARG A 1 82 ? 0.191 2.295 -2.847 1.00 76.56 82 ARG A C 1
ATOM 716 O O . ARG A 1 82 ? 0.210 2.201 -4.081 1.00 76.56 82 ARG A O 1
ATOM 723 N N . MET A 1 83 ? 0.668 1.350 -2.033 1.00 74.69 83 MET A N 1
ATOM 724 C CA . MET A 1 83 ? 1.116 0.045 -2.518 1.00 74.69 83 MET A CA 1
ATOM 725 C C . MET A 1 83 ? -0.050 -0.736 -3.140 1.00 74.69 83 MET A C 1
ATOM 727 O O . MET A 1 83 ? 0.051 -1.182 -4.283 1.00 74.69 83 MET A O 1
ATOM 731 N N . ALA A 1 84 ? -1.189 -0.833 -2.455 1.0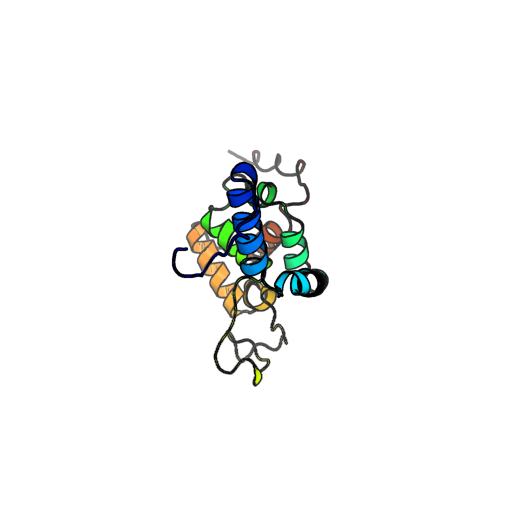0 70.19 84 ALA A N 1
ATOM 732 C CA . ALA A 1 84 ? -2.337 -1.605 -2.929 1.00 70.19 84 ALA A CA 1
ATOM 733 C C . ALA A 1 84 ? -3.073 -0.987 -4.131 1.00 70.19 84 ALA A C 1
ATOM 735 O O . ALA A 1 84 ? -3.517 -1.687 -5.047 1.00 70.19 84 ALA A O 1
ATOM 736 N N . ALA A 1 85 ? -3.148 0.342 -4.189 1.00 69.75 85 ALA A N 1
ATOM 737 C CA . ALA A 1 85 ? -3.663 1.073 -5.344 1.00 69.75 85 ALA A CA 1
ATOM 738 C C . ALA A 1 85 ? -2.711 1.004 -6.556 1.00 69.75 85 ALA A C 1
ATOM 740 O O . ALA A 1 85 ? -3.022 1.523 -7.630 1.00 69.75 85 ALA A O 1
ATOM 741 N N . VAL A 1 86 ? -1.539 0.373 -6.395 1.00 68.88 86 VAL A N 1
ATOM 742 C CA . VAL A 1 86 ? -0.474 0.285 -7.399 1.00 68.88 86 VAL A CA 1
ATOM 743 C C . VAL A 1 86 ? -0.084 1.671 -7.924 1.00 68.88 86 VAL A C 1
ATOM 745 O O . VAL A 1 86 ? 0.215 1.855 -9.105 1.00 68.88 86 VAL A O 1
ATOM 748 N N . GLN A 1 87 ? -0.140 2.664 -7.033 1.00 67.00 87 GLN A N 1
ATOM 749 C CA . GLN A 1 87 ? 0.217 4.055 -7.311 1.00 67.00 87 GLN A CA 1
ATOM 750 C C . GLN A 1 87 ? 1.715 4.300 -7.144 1.00 67.00 87 GLN A C 1
ATOM 752 O O . GLN A 1 87 ? 2.231 5.315 -7.608 1.00 67.00 87 GLN A O 1
ATOM 757 N N . LEU A 1 88 ? 2.426 3.365 -6.515 1.00 65.50 88 LEU A N 1
ATOM 758 C CA . LEU A 1 88 ? 3.878 3.351 -6.531 1.00 65.50 88 LEU A CA 1
ATOM 759 C C . LEU A 1 88 ? 4.339 2.829 -7.893 1.00 65.50 88 LEU A C 1
ATOM 761 O O . LEU A 1 88 ? 4.218 1.643 -8.207 1.00 65.50 88 LEU A O 1
ATOM 765 N N . ASN A 1 89 ? 4.841 3.743 -8.721 1.00 58.91 89 ASN A N 1
ATOM 766 C CA . ASN A 1 89 ? 5.579 3.386 -9.924 1.00 58.91 89 ASN A CA 1
ATOM 767 C C . ASN A 1 89 ? 6.900 2.759 -9.484 1.00 58.91 89 ASN A C 1
ATOM 769 O O . ASN A 1 89 ? 7.820 3.467 -9.090 1.00 58.91 89 ASN A O 1
ATOM 773 N N . VAL A 1 90 ? 7.000 1.435 -9.570 1.00 63.47 90 VAL A N 1
ATOM 774 C CA . VAL A 1 90 ? 8.243 0.704 -9.281 1.00 63.47 90 VAL A CA 1
ATOM 775 C C . VAL A 1 90 ? 9.183 0.744 -10.495 1.00 63.47 90 VAL A C 1
ATOM 777 O O . VAL A 1 90 ? 9.771 -0.260 -10.867 1.00 63.47 90 VAL A O 1
ATOM 780 N N . PHE A 1 91 ? 9.270 1.886 -11.180 1.00 59.56 91 PHE A N 1
ATOM 781 C CA . PHE A 1 91 ? 10.126 2.023 -12.355 1.00 59.56 91 PHE A CA 1
ATOM 782 C C . PHE A 1 91 ? 11.594 2.103 -11.922 1.00 59.56 91 PHE A C 1
ATOM 784 O O . PHE A 1 91 ? 11.944 2.945 -11.097 1.00 59.56 91 PHE A O 1
ATOM 791 N N . TYR A 1 92 ? 12.437 1.256 -12.507 1.00 64.44 92 TYR A N 1
ATOM 792 C CA . TYR A 1 92 ? 13.894 1.326 -12.413 1.00 64.44 92 TYR A CA 1
ATOM 793 C C . TYR A 1 92 ? 14.515 0.992 -13.778 1.00 64.44 92 TYR A C 1
ATOM 795 O O . TYR A 1 92 ? 13.872 0.384 -14.636 1.00 64.44 92 TYR A O 1
ATOM 803 N N . GLU A 1 93 ? 15.743 1.448 -14.008 1.00 54.28 93 GLU A N 1
ATOM 804 C CA . GLU A 1 93 ? 16.471 1.258 -15.267 1.00 54.28 93 GLU A CA 1
ATOM 805 C C . GLU A 1 93 ? 16.753 -0.238 -15.520 1.00 54.28 93 GLU A C 1
ATOM 807 O O . GLU A 1 93 ? 17.130 -0.954 -14.597 1.00 54.28 93 GLU A O 1
ATOM 812 N N . GLY A 1 94 ? 16.512 -0.734 -16.743 1.00 60.31 94 GLY A N 1
ATOM 813 C CA . GLY A 1 94 ? 16.624 -2.168 -17.085 1.00 60.31 94 GLY A CA 1
ATOM 814 C C . GLY A 1 94 ? 15.362 -3.016 -16.838 1.00 60.31 94 GLY A C 1
ATOM 815 O O . GLY A 1 94 ? 15.374 -4.225 -17.060 1.00 60.31 94 GLY A O 1
ATOM 816 N N . TRP A 1 95 ? 14.244 -2.397 -16.431 1.00 58.88 95 TRP A N 1
ATOM 817 C CA . TRP A 1 95 ? 12.961 -3.072 -16.153 1.00 58.88 95 TRP A CA 1
ATOM 818 C C . TRP A 1 95 ? 12.420 -3.945 -17.304 1.00 58.88 95 TRP A C 1
ATOM 820 O O . TRP A 1 95 ? 11.732 -4.943 -17.064 1.00 58.88 95 TRP A O 1
ATOM 830 N N . GLU A 1 96 ? 12.658 -3.563 -18.561 1.00 60.81 96 GLU A N 1
ATOM 831 C CA . GLU A 1 96 ? 12.131 -4.293 -19.723 1.00 60.81 96 GLU A CA 1
ATOM 832 C C . GLU A 1 96 ? 12.927 -5.574 -20.023 1.00 60.81 96 GLU A C 1
ATOM 834 O O . GLU A 1 96 ? 12.321 -6.571 -20.427 1.00 60.81 96 GLU A O 1
ATOM 839 N N . ASP A 1 97 ? 14.223 -5.589 -19.699 1.00 61.88 97 ASP A N 1
ATOM 840 C CA . ASP A 1 97 ? 15.176 -6.614 -20.136 1.00 61.88 97 ASP A CA 1
ATOM 841 C C . ASP A 1 97 ? 15.310 -7.795 -19.160 1.00 61.88 97 ASP A C 1
ATOM 843 O O . ASP A 1 97 ? 15.502 -8.928 -19.601 1.00 61.88 97 ASP A O 1
ATOM 847 N N . ASP A 1 98 ? 15.134 -7.579 -17.849 1.00 65.56 98 ASP A N 1
ATOM 848 C CA . ASP A 1 98 ? 15.337 -8.626 -16.834 1.00 65.56 98 ASP A CA 1
ATOM 849 C C . ASP A 1 98 ? 14.118 -8.823 -15.923 1.00 65.56 98 ASP A C 1
ATOM 851 O O . ASP A 1 98 ? 13.646 -7.886 -15.269 1.00 65.56 98 ASP A O 1
ATOM 855 N N . LYS A 1 99 ? 13.566 -10.053 -15.899 1.00 63.47 99 LYS A N 1
ATOM 856 C CA . LYS A 1 99 ? 12.397 -10.410 -15.071 1.00 63.47 99 LYS A CA 1
ATOM 857 C C . LYS A 1 99 ? 12.682 -10.774 -13.626 1.00 63.47 99 LYS A C 1
ATOM 859 O O . LYS A 1 99 ? 11.734 -11.105 -12.909 1.00 63.47 99 LYS A O 1
ATOM 864 N N . SER A 1 100 ? 13.934 -10.655 -13.220 1.00 69.81 100 SER A N 1
ATOM 865 C CA . SER A 1 100 ? 14.378 -10.861 -11.855 1.00 69.81 100 SER A CA 1
ATOM 866 C C . SER A 1 100 ? 13.755 -9.868 -10.865 1.00 69.81 100 SER A C 1
ATOM 868 O O . SER A 1 100 ? 13.178 -8.829 -11.214 1.00 69.81 100 SER A O 1
ATOM 870 N N . CYS A 1 101 ? 13.820 -10.229 -9.585 1.00 74.56 101 CYS A N 1
ATOM 871 C CA . CYS A 1 101 ? 13.458 -9.322 -8.510 1.00 74.56 101 CYS A CA 1
ATOM 872 C C . CYS A 1 101 ? 14.529 -8.222 -8.402 1.00 74.56 101 CYS A C 1
ATOM 874 O O . CYS A 1 101 ? 15.701 -8.547 -8.220 1.00 74.56 101 CYS A O 1
ATOM 876 N N . PRO A 1 102 ? 14.162 -6.926 -8.413 1.00 73.19 102 PRO A N 1
ATOM 87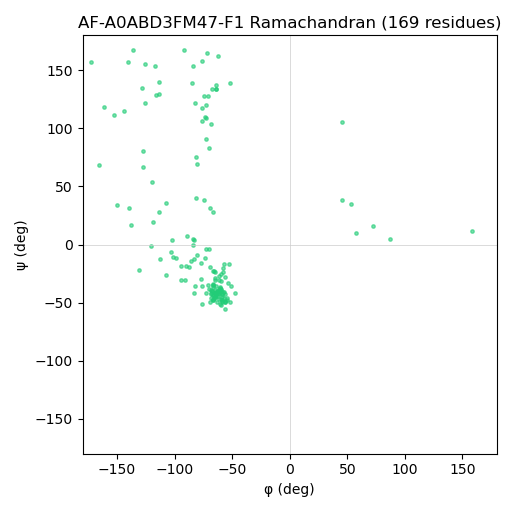7 C CA . PRO A 1 102 ? 15.144 -5.839 -8.310 1.00 73.19 102 PRO A CA 1
ATOM 878 C C . PRO A 1 102 ? 15.880 -5.810 -6.977 1.00 73.19 102 PRO A C 1
ATOM 880 O O . PRO A 1 102 ? 16.943 -5.208 -6.850 1.00 73.19 102 PRO A O 1
ATOM 883 N N . LEU A 1 103 ? 15.265 -6.388 -5.949 1.00 73.56 103 LEU A N 1
ATOM 884 C CA . LEU A 1 103 ? 15.843 -6.405 -4.623 1.00 73.56 103 LEU A CA 1
ATOM 885 C C . LEU A 1 103 ? 16.852 -7.549 -4.505 1.00 73.56 103 LEU A C 1
ATOM 887 O O . LEU A 1 103 ? 17.870 -7.372 -3.848 1.00 73.56 103 LEU A O 1
ATOM 891 N N . ASP A 1 104 ? 16.617 -8.697 -5.132 1.00 73.94 104 ASP A N 1
ATOM 892 C CA . ASP A 1 104 ? 17.412 -9.901 -4.901 1.00 73.94 104 ASP A CA 1
ATOM 893 C C . ASP A 1 104 ? 17.591 -10.715 -6.189 1.00 73.94 104 ASP A C 1
ATOM 895 O O . ASP A 1 104 ? 16.633 -11.271 -6.728 1.00 73.94 104 ASP A O 1
ATOM 899 N N . THR A 1 105 ? 18.837 -10.812 -6.656 1.00 71.88 105 THR A N 1
ATOM 900 C CA . THR A 1 105 ? 19.215 -11.571 -7.856 1.00 71.88 105 THR A CA 1
ATOM 901 C C . THR A 1 105 ? 19.085 -13.084 -7.666 1.00 71.88 105 THR A C 1
ATOM 903 O O . THR A 1 105 ? 18.968 -13.808 -8.651 1.00 71.88 105 THR A O 1
ATOM 906 N N . GLY A 1 106 ? 19.056 -13.571 -6.419 1.00 72.31 106 GLY A N 1
ATOM 907 C CA . GLY A 1 106 ? 18.788 -14.971 -6.078 1.00 72.31 106 GLY A CA 1
ATOM 908 C C . GLY A 1 106 ? 17.297 -15.310 -5.991 1.00 72.31 106 GLY A C 1
ATOM 909 O O . GLY A 1 106 ? 16.934 -16.455 -5.715 1.00 72.31 106 GLY A O 1
ATOM 910 N N . CYS A 1 107 ? 16.413 -14.336 -6.215 1.00 76.25 107 CYS A N 1
ATOM 911 C CA . CYS A 1 107 ? 14.982 -14.544 -6.103 1.00 76.25 107 CYS A CA 1
ATOM 912 C C . CYS A 1 107 ? 14.447 -15.371 -7.282 1.00 76.25 107 CYS A C 1
ATOM 914 O O . CYS A 1 107 ? 14.359 -14.899 -8.413 1.00 76.25 107 CYS A O 1
ATOM 916 N N . THR A 1 108 ? 14.043 -16.611 -7.006 1.00 66.69 108 THR A N 1
ATOM 917 C CA . THR A 1 108 ? 13.504 -17.550 -8.008 1.00 66.69 108 THR A CA 1
ATOM 918 C C . THR A 1 108 ? 12.035 -17.308 -8.347 1.00 66.69 108 THR A C 1
ATOM 920 O O . THR A 1 108 ? 11.490 -17.906 -9.276 1.00 66.69 108 THR A O 1
ATOM 923 N N . THR A 1 109 ? 11.359 -16.440 -7.594 1.00 64.31 109 THR A N 1
ATOM 924 C CA . THR A 1 109 ? 9.962 -16.100 -7.846 1.00 64.31 109 THR A CA 1
ATOM 925 C C . THR A 1 109 ? 9.895 -15.044 -8.945 1.00 64.31 109 THR A C 1
ATOM 927 O O . THR A 1 109 ? 10.400 -13.940 -8.783 1.00 64.31 109 THR A O 1
ATOM 930 N N . ASN A 1 110 ? 9.189 -15.348 -10.040 1.00 59.41 110 ASN A N 1
ATOM 931 C CA . ASN A 1 110 ? 8.900 -14.427 -11.158 1.00 59.41 110 ASN A CA 1
ATOM 932 C C . ASN A 1 110 ? 7.972 -13.244 -10.769 1.00 59.41 110 ASN A C 1
ATOM 934 O O . ASN A 1 110 ? 7.202 -12.724 -11.583 1.00 59.41 110 ASN A O 1
ATOM 938 N N . GLY A 1 111 ? 7.989 -12.830 -9.503 1.00 59.28 111 GLY A N 1
ATOM 939 C CA . GLY A 1 111 ? 7.056 -11.900 -8.888 1.00 59.28 111 GLY A CA 1
ATOM 940 C C . GLY A 1 111 ? 7.378 -10.445 -9.202 1.00 59.28 111 GLY A C 1
ATOM 941 O O . GLY A 1 111 ? 7.713 -9.669 -8.319 1.00 59.28 111 GLY A O 1
ATOM 942 N N . ARG A 1 112 ? 7.205 -10.017 -10.453 1.00 65.12 112 ARG A N 1
ATOM 943 C CA . ARG A 1 112 ? 7.213 -8.590 -10.843 1.00 65.12 112 ARG A CA 1
ATOM 944 C C . ARG A 1 112 ? 5.928 -7.856 -10.429 1.00 65.12 112 ARG A C 1
ATOM 946 O O . ARG A 1 112 ? 5.377 -7.056 -11.192 1.00 65.12 112 ARG A O 1
ATOM 953 N N . ASN A 1 113 ? 5.375 -8.164 -9.262 1.00 71.94 113 ASN A N 1
ATOM 954 C CA . ASN A 1 113 ? 4.185 -7.497 -8.753 1.00 71.94 113 ASN A CA 1
ATOM 955 C C . ASN A 1 113 ? 4.513 -6.760 -7.450 1.00 71.94 113 ASN A C 1
ATOM 957 O O . ASN A 1 113 ? 5.472 -7.072 -6.745 1.00 71.94 113 ASN A O 1
ATOM 961 N N . ILE A 1 114 ? 3.738 -5.715 -7.169 1.00 76.44 114 ILE A N 1
ATOM 962 C CA . ILE A 1 114 ? 3.980 -4.865 -6.003 1.00 76.44 114 ILE A CA 1
ATOM 963 C C . ILE A 1 114 ? 3.872 -5.658 -4.701 1.00 76.44 114 ILE A C 1
ATOM 965 O O . ILE A 1 114 ? 4.605 -5.375 -3.767 1.00 76.44 114 ILE A O 1
ATOM 969 N N . ALA A 1 115 ? 3.034 -6.694 -4.665 1.00 77.25 115 ALA A N 1
ATOM 970 C CA . ALA A 1 115 ? 2.911 -7.577 -3.518 1.00 77.25 115 ALA A CA 1
ATOM 971 C C . ALA A 1 115 ? 4.173 -8.409 -3.275 1.00 77.25 115 ALA A C 1
ATOM 973 O O . ALA A 1 115 ? 4.535 -8.639 -2.130 1.00 77.25 115 ALA A O 1
ATOM 974 N N . HIS A 1 116 ? 4.883 -8.831 -4.320 1.00 80.44 116 HIS A N 1
ATOM 975 C CA . HIS A 1 116 ? 6.135 -9.556 -4.173 1.00 80.44 116 HIS A CA 1
ATOM 976 C C . HIS A 1 116 ? 7.234 -8.647 -3.638 1.00 80.44 116 HIS A C 1
ATOM 978 O O . HIS A 1 116 ? 7.867 -8.981 -2.641 1.00 80.44 116 HIS A O 1
ATOM 984 N N . ILE A 1 117 ? 7.403 -7.476 -4.253 1.00 78.69 117 ILE A N 1
ATOM 985 C CA . ILE A 1 117 ? 8.396 -6.482 -3.827 1.00 78.69 117 ILE A CA 1
ATOM 986 C C . ILE A 1 117 ? 8.070 -5.945 -2.427 1.00 78.69 117 ILE A C 1
ATOM 988 O O . ILE A 1 117 ? 8.982 -5.591 -1.693 1.00 78.69 117 ILE A O 1
ATOM 992 N N . ALA A 1 118 ? 6.793 -5.912 -2.040 1.00 78.81 118 ALA A N 1
ATOM 993 C CA . ALA A 1 118 ? 6.382 -5.497 -0.707 1.00 78.81 118 ALA A CA 1
ATOM 994 C C . ALA A 1 118 ? 6.477 -6.624 0.332 1.00 78.81 118 ALA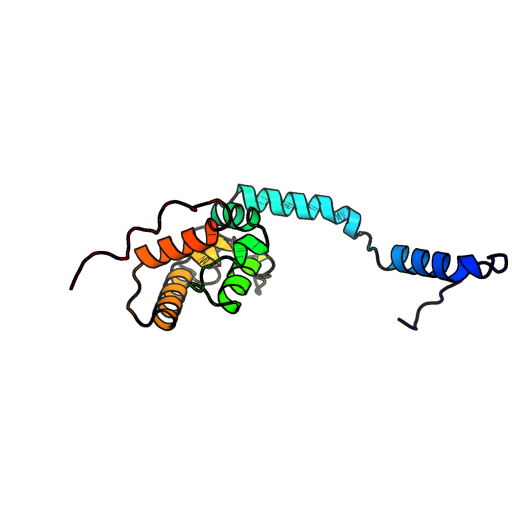 A C 1
ATOM 996 O O . ALA A 1 118 ? 6.927 -6.356 1.432 1.00 78.81 118 ALA A O 1
ATOM 997 N N . TRP A 1 119 ? 6.080 -7.863 0.029 1.00 81.94 119 TRP A N 1
ATOM 998 C CA . TRP A 1 119 ? 5.816 -8.878 1.066 1.00 81.94 119 TRP A CA 1
ATOM 999 C C . TRP A 1 119 ? 6.467 -10.244 0.854 1.00 81.94 119 TRP A C 1
ATOM 1001 O O . TRP A 1 119 ? 6.584 -11.005 1.813 1.00 81.94 119 TRP A O 1
ATOM 1011 N N . HIS A 1 120 ? 6.840 -10.608 -0.374 1.00 81.94 120 HIS A N 1
ATOM 1012 C CA . HIS A 1 120 ? 7.316 -11.969 -0.668 1.00 81.94 120 HIS A CA 1
ATOM 1013 C C . HIS A 1 120 ? 8.818 -12.058 -0.920 1.00 81.94 120 HIS A C 1
ATOM 1015 O O . HIS A 1 120 ? 9.403 -13.113 -0.698 1.00 81.94 120 HIS A O 1
ATOM 1021 N N . CYS A 1 121 ? 9.454 -10.981 -1.378 1.00 86.12 121 CYS A N 1
ATOM 1022 C CA . CYS A 1 121 ? 10.902 -10.947 -1.524 1.00 86.12 121 CYS A CA 1
ATOM 1023 C C . CYS A 1 121 ? 11.570 -11.069 -0.145 1.00 86.12 121 CYS A C 1
ATOM 1025 O O . CYS A 1 121 ? 11.205 -10.350 0.783 1.00 86.12 121 CYS A O 1
ATOM 1027 N N . VAL A 1 122 ? 12.595 -11.919 -0.023 1.00 85.12 122 VAL A N 1
ATOM 1028 C CA . VAL A 1 122 ? 13.333 -12.143 1.235 1.00 85.12 122 VAL A CA 1
ATOM 1029 C C . VAL A 1 122 ? 13.904 -10.836 1.788 1.00 85.12 122 VAL A C 1
ATOM 1031 O O . VAL A 1 122 ? 13.781 -10.552 2.978 1.00 85.12 122 VAL A O 1
ATOM 1034 N N . ARG A 1 123 ? 14.466 -9.983 0.923 1.00 84.25 123 ARG A N 1
ATOM 1035 C CA . ARG A 1 123 ? 14.954 -8.660 1.341 1.00 84.25 123 ARG A CA 1
ATOM 1036 C C . ARG A 1 123 ? 13.834 -7.723 1.774 1.00 84.25 123 ARG A C 1
ATOM 1038 O O . ARG A 1 123 ? 14.042 -6.941 2.696 1.00 84.25 123 ARG A O 1
ATOM 1045 N N . ALA A 1 124 ? 12.667 -7.801 1.139 1.00 85.31 124 ALA A N 1
ATOM 1046 C CA . ALA A 1 124 ? 11.508 -7.015 1.550 1.00 85.31 124 ALA A CA 1
ATOM 1047 C C . ALA A 1 124 ? 11.004 -7.457 2.927 1.00 85.31 124 ALA A C 1
ATOM 1049 O O . ALA A 1 124 ? 10.763 -6.616 3.785 1.00 85.31 124 ALA A O 1
ATOM 1050 N N . GLN A 1 125 ? 10.930 -8.767 3.172 1.00 87.94 125 GLN A N 1
ATOM 1051 C CA . GLN A 1 125 ? 10.567 -9.318 4.477 1.00 87.94 125 GLN A CA 1
ATOM 1052 C C . GLN A 1 125 ? 11.566 -8.903 5.557 1.00 87.94 125 GLN A C 1
ATOM 1054 O O . GLN A 1 125 ? 11.158 -8.411 6.601 1.00 87.94 125 GLN A O 1
ATOM 1059 N N . ALA A 1 126 ? 12.869 -9.022 5.290 1.00 87.44 126 ALA A N 1
ATOM 1060 C CA . ALA A 1 126 ? 13.905 -8.587 6.224 1.00 87.44 126 ALA A CA 1
ATOM 1061 C C . ALA A 1 126 ? 13.801 -7.088 6.548 1.00 87.44 126 ALA A C 1
ATOM 1063 O O . ALA A 1 126 ? 13.944 -6.690 7.701 1.00 87.44 126 ALA A O 1
ATOM 1064 N N . TRP A 1 127 ? 13.520 -6.254 5.544 1.00 86.62 127 TRP A N 1
ATOM 1065 C CA . TRP A 1 127 ? 13.308 -4.823 5.745 1.00 86.62 127 TRP A CA 1
ATOM 1066 C C . TRP A 1 127 ? 12.058 -4.534 6.582 1.00 86.62 127 TRP A C 1
ATOM 1068 O O . TRP A 1 127 ? 12.131 -3.756 7.532 1.00 86.62 127 TRP A O 1
ATOM 1078 N N . TRP A 1 128 ? 10.934 -5.191 6.285 1.00 85.38 128 TRP A N 1
ATOM 1079 C CA . TRP A 1 128 ? 9.709 -5.040 7.068 1.00 85.38 128 TRP A CA 1
ATOM 1080 C C . TRP A 1 128 ? 9.869 -5.498 8.507 1.00 85.38 128 TRP A C 1
ATOM 1082 O O . TRP A 1 128 ? 9.378 -4.807 9.389 1.00 85.38 128 TRP A O 1
ATOM 1092 N N . LEU A 1 129 ? 10.579 -6.599 8.760 1.00 88.06 129 LEU A N 1
ATOM 1093 C CA . LEU A 1 129 ? 10.879 -7.038 10.122 1.00 88.06 129 LEU A CA 1
ATOM 1094 C C . LEU A 1 129 ? 11.590 -5.935 10.902 1.00 88.06 129 LEU A C 1
ATOM 1096 O O . LEU A 1 129 ? 11.112 -5.545 11.957 1.00 88.06 129 LEU A O 1
ATOM 1100 N N . ARG A 1 130 ? 12.650 -5.339 10.341 1.00 87.38 130 ARG A N 1
ATOM 1101 C CA . ARG A 1 130 ? 13.368 -4.230 10.996 1.00 87.38 130 ARG A CA 1
ATOM 1102 C C . ARG A 1 130 ? 12.492 -3.011 11.247 1.00 87.38 130 ARG A C 1
ATOM 1104 O O . ARG A 1 130 ? 12.639 -2.337 12.262 1.00 87.38 130 ARG A O 1
ATOM 1111 N N . ILE A 1 131 ? 11.599 -2.706 10.315 1.00 84.44 131 ILE A N 1
ATOM 1112 C CA . ILE A 1 131 ? 10.666 -1.594 10.468 1.00 84.44 131 ILE A CA 1
ATOM 1113 C C . ILE A 1 131 ? 9.640 -1.871 11.559 1.00 84.44 131 ILE A C 1
ATOM 1115 O O . ILE A 1 131 ? 9.397 -0.996 12.385 1.00 84.44 131 ILE A O 1
ATOM 1119 N N . LEU A 1 132 ? 9.054 -3.066 11.572 1.00 83.56 132 LEU A N 1
ATOM 1120 C CA . LEU A 1 132 ? 8.083 -3.461 12.583 1.00 83.56 132 LEU A CA 1
ATOM 1121 C C . LEU A 1 132 ? 8.742 -3.528 13.964 1.00 83.56 132 LEU A C 1
ATOM 1123 O O . LEU A 1 132 ? 8.176 -2.987 14.904 1.00 83.56 132 LEU A O 1
ATOM 1127 N N . GLU A 1 133 ? 9.960 -4.069 14.071 1.00 87.00 133 GLU A N 1
ATOM 1128 C CA . GLU A 1 133 ? 10.766 -4.043 15.302 1.00 87.00 133 GLU A CA 1
ATOM 1129 C C . GLU A 1 133 ? 10.948 -2.611 15.810 1.00 87.00 133 GLU A C 1
ATOM 1131 O O . GLU A 1 133 ? 10.741 -2.316 16.986 1.00 87.00 133 GLU A O 1
ATOM 1136 N N . HIS A 1 134 ? 11.294 -1.688 14.909 1.00 83.62 134 HIS A N 1
ATOM 1137 C CA . HIS A 1 134 ? 11.473 -0.288 15.268 1.00 83.62 134 HIS A CA 1
ATOM 1138 C C . HIS A 1 134 ? 10.161 0.391 15.688 1.00 83.62 134 HIS A C 1
ATOM 1140 O O . HIS A 1 134 ? 10.167 1.240 16.576 1.00 83.62 134 HIS A O 1
ATOM 1146 N N . TRP A 1 135 ? 9.041 0.044 15.054 1.00 81.12 135 TRP A N 1
ATOM 1147 C CA . TRP A 1 135 ? 7.734 0.629 15.359 1.00 81.12 135 TRP A CA 1
ATOM 1148 C C . TRP A 1 135 ? 7.112 0.085 16.642 1.00 81.12 135 TRP A C 1
ATOM 1150 O O . TRP A 1 135 ? 6.449 0.840 17.348 1.00 81.12 135 TRP A O 1
ATOM 1160 N N . LEU A 1 136 ? 7.309 -1.199 16.931 1.00 80.69 136 LEU A N 1
ATOM 1161 C CA . LEU A 1 136 ? 6.708 -1.887 18.073 1.00 80.69 136 LEU A CA 1
ATOM 1162 C C . LEU A 1 136 ? 7.622 -1.907 19.301 1.00 80.69 136 LEU A C 1
ATOM 1164 O O . LEU A 1 136 ? 7.146 -2.102 20.416 1.00 80.69 136 LEU A O 1
ATOM 1168 N N . GLY A 1 137 ? 8.923 -1.669 19.114 1.00 83.50 137 GLY A N 1
ATOM 1169 C CA . GLY A 1 137 ? 9.905 -1.656 20.195 1.00 83.50 137 GLY A CA 1
ATOM 1170 C C . GLY A 1 137 ? 10.228 -3.045 20.754 1.00 83.50 137 GLY A C 1
ATOM 1171 O O . GLY A 1 137 ? 10.796 -3.140 21.840 1.00 83.50 137 GLY A O 1
ATOM 1172 N N . ASN A 1 138 ? 9.871 -4.113 20.040 1.00 86.31 138 ASN A N 1
ATOM 1173 C CA . ASN A 1 138 ? 10.116 -5.505 20.408 1.00 86.31 138 ASN A CA 1
ATOM 1174 C C . ASN A 1 138 ? 10.621 -6.319 19.206 1.00 86.31 138 ASN A C 1
ATOM 1176 O O . ASN A 1 138 ? 10.588 -5.859 18.067 1.00 86.31 138 ASN A O 1
ATOM 1180 N N . GLU A 1 139 ? 11.127 -7.526 19.468 1.00 88.75 139 GLU A N 1
ATOM 1181 C CA . GLU A 1 139 ? 11.494 -8.454 18.397 1.00 88.75 139 GLU A CA 1
ATOM 1182 C C . GLU A 1 139 ? 10.240 -8.935 17.664 1.00 88.75 139 GLU A C 1
ATOM 1184 O O . GLU A 1 139 ? 9.250 -9.321 18.287 1.00 88.75 139 GLU A O 1
ATOM 1189 N N . VAL A 1 140 ? 10.297 -8.916 16.333 1.00 88.38 140 VAL A N 1
ATOM 1190 C CA . VAL A 1 140 ? 9.185 -9.292 15.459 1.00 88.38 140 VAL A CA 1
ATOM 1191 C C . VAL A 1 140 ? 9.565 -10.560 14.717 1.00 88.38 140 VAL A C 1
ATOM 1193 O O . VAL A 1 140 ? 10.630 -10.655 14.106 1.00 88.38 140 VAL A O 1
ATOM 1196 N N . THR A 1 141 ? 8.685 -11.552 14.748 1.00 90.62 141 THR A N 1
ATOM 1197 C CA . THR A 1 141 ? 8.888 -12.820 14.054 1.00 90.62 141 THR A CA 1
ATOM 1198 C C . THR A 1 141 ? 8.284 -12.795 12.649 1.00 90.62 141 THR A C 1
ATOM 1200 O O . THR A 1 141 ? 7.470 -11.947 12.281 1.00 90.62 141 THR A O 1
ATOM 1203 N N . GLN A 1 142 ? 8.635 -13.790 11.833 1.00 86.88 142 GLN A N 1
ATOM 1204 C CA . GLN A 1 142 ? 7.999 -13.991 10.525 1.00 86.88 142 GLN A CA 1
ATOM 1205 C C . GLN A 1 142 ? 6.486 -14.261 10.631 1.00 86.88 142 GLN A C 1
ATOM 1207 O O . GLN A 1 142 ? 5.738 -13.946 9.704 1.00 86.88 142 GLN A O 1
ATOM 1212 N N . ALA A 1 143 ? 6.022 -14.826 11.752 1.00 86.69 143 ALA A N 1
ATOM 1213 C CA . ALA A 1 143 ? 4.596 -15.025 11.999 1.00 86.69 143 ALA A CA 1
ATOM 1214 C C . ALA A 1 143 ? 3.881 -13.681 12.202 1.00 86.69 143 ALA A C 1
ATOM 1216 O O . ALA A 1 143 ? 2.830 -13.451 11.603 1.00 86.69 143 ALA A O 1
ATOM 1217 N N . ASP A 1 144 ? 4.502 -12.768 12.947 1.00 85.25 144 ASP A N 1
ATOM 1218 C CA . ASP A 1 144 ? 3.988 -11.415 13.161 1.00 85.25 144 ASP A CA 1
ATOM 1219 C C . ASP A 1 144 ? 3.943 -10.635 11.847 1.00 85.25 144 ASP A C 1
ATOM 1221 O O . ASP A 1 144 ? 2.938 -10.005 11.528 1.00 85.25 144 ASP A O 1
ATOM 1225 N N . LEU A 1 145 ? 4.984 -10.748 11.014 1.00 86.06 145 LEU A N 1
ATOM 1226 C CA . LEU A 1 145 ? 4.998 -10.129 9.687 1.00 86.06 145 LEU A CA 1
ATOM 1227 C C . LEU A 1 145 ? 3.823 -10.603 8.816 1.00 86.06 145 LEU A C 1
ATOM 1229 O O . LEU A 1 145 ? 3.202 -9.798 8.117 1.00 86.06 145 LEU A O 1
ATOM 1233 N N . LYS A 1 146 ? 3.499 -11.900 8.859 1.00 85.94 146 LYS A N 1
ATOM 1234 C CA . LYS A 1 146 ? 2.339 -12.449 8.149 1.00 85.94 146 LYS A CA 1
ATOM 1235 C C . LYS A 1 146 ? 1.034 -11.877 8.703 1.00 85.94 146 LYS A C 1
ATOM 1237 O O . LYS A 1 146 ? 0.200 -11.435 7.918 1.00 85.94 146 LYS A O 1
ATOM 1242 N N . HIS A 1 147 ? 0.890 -11.822 10.026 1.00 83.94 147 HIS A N 1
ATOM 1243 C CA . HIS A 1 147 ? -0.276 -11.218 10.666 1.00 83.94 147 HIS A CA 1
ATOM 1244 C C . HIS A 1 147 ? -0.446 -9.746 10.261 1.00 83.94 147 HIS A C 1
ATOM 1246 O O . HIS A 1 147 ? -1.540 -9.327 9.897 1.00 83.94 147 HIS A O 1
ATOM 1252 N N . TYR A 1 148 ? 0.644 -8.975 10.218 1.00 80.94 148 TYR A N 1
ATOM 1253 C CA . TYR A 1 148 ? 0.630 -7.593 9.737 1.00 80.94 148 TYR A CA 1
ATOM 1254 C C . TYR A 1 148 ? 0.215 -7.488 8.270 1.00 80.94 148 TYR A C 1
ATOM 1256 O O . TYR A 1 148 ? -0.614 -6.646 7.923 1.00 80.94 148 TYR A O 1
ATOM 1264 N N . LYS A 1 149 ? 0.747 -8.349 7.396 1.00 83.00 149 LYS A N 1
ATOM 1265 C CA . LYS A 1 149 ? 0.337 -8.397 5.987 1.00 83.00 149 LYS A CA 1
ATOM 1266 C C . LYS A 1 149 ? -1.167 -8.652 5.858 1.00 83.00 149 LYS A C 1
ATOM 1268 O O . LYS A 1 149 ? -1.836 -7.965 5.081 1.00 83.00 149 LYS A O 1
ATOM 1273 N N . ASP A 1 150 ? -1.685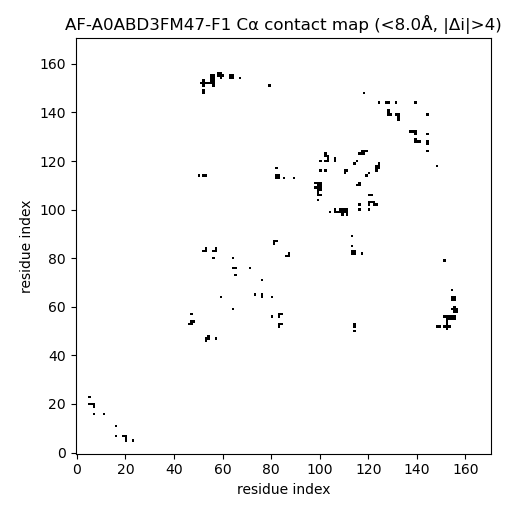 -9.619 6.609 1.00 82.00 150 ASP A N 1
ATOM 1274 C CA . ASP A 1 150 ? -3.096 -9.999 6.586 1.00 82.00 150 ASP A CA 1
ATOM 1275 C C . ASP A 1 150 ? -3.976 -8.879 7.164 1.00 82.00 150 ASP A C 1
ATOM 1277 O O . ASP A 1 150 ? -5.005 -8.550 6.572 1.00 82.00 150 ASP A O 1
ATOM 1281 N N . TYR A 1 151 ? -3.531 -8.212 8.235 1.00 78.00 151 TYR A N 1
ATOM 1282 C CA . TYR A 1 151 ? -4.168 -7.019 8.804 1.00 78.00 151 TYR A CA 1
ATOM 1283 C C . TYR A 1 151 ? -4.316 -5.912 7.753 1.00 78.00 151 TYR A C 1
ATOM 1285 O O . TYR A 1 151 ? -5.423 -5.425 7.512 1.00 78.00 151 TYR A O 1
ATOM 1293 N N . PHE A 1 152 ? -3.233 -5.592 7.032 1.00 75.00 152 PHE A N 1
ATOM 1294 C CA . PHE A 1 152 ? -3.302 -4.677 5.894 1.00 75.00 152 PHE A CA 1
ATOM 1295 C C . PHE A 1 152 ? -4.271 -5.204 4.820 1.00 75.00 152 PHE A C 1
ATOM 1297 O O . PHE A 1 152 ? -5.070 -4.438 4.297 1.00 75.00 152 PHE A O 1
ATOM 1304 N N . GLY A 1 153 ? -4.266 -6.493 4.485 1.00 71.25 153 GLY A N 1
ATOM 1305 C CA . GLY A 1 153 ? -5.154 -7.051 3.458 1.00 71.25 153 GLY A CA 1
ATOM 1306 C C . GLY A 1 153 ? -6.652 -6.978 3.791 1.00 71.25 153 GLY A C 1
ATOM 1307 O O . GLY A 1 153 ? -7.462 -6.761 2.896 1.00 71.25 153 GLY A O 1
ATOM 1308 N N . THR A 1 154 ? -7.050 -7.135 5.053 1.00 69.00 154 THR A N 1
ATOM 1309 C CA . THR A 1 154 ? -8.425 -7.557 5.404 1.00 69.00 154 THR A CA 1
ATOM 1310 C C . THR A 1 154 ? -9.296 -6.528 6.124 1.00 69.00 154 THR A C 1
ATOM 1312 O O . THR A 1 154 ? -10.513 -6.708 6.169 1.00 69.00 154 THR A O 1
ATOM 1315 N N . HIS A 1 155 ? -8.744 -5.422 6.625 1.00 58.59 155 HIS A N 1
ATOM 1316 C CA . HIS A 1 155 ? -9.470 -4.423 7.432 1.00 58.59 155 HIS A CA 1
ATOM 1317 C C . HIS A 1 155 ? -10.536 -3.559 6.703 1.00 58.59 155 HIS A C 1
ATOM 1319 O O . HIS A 1 155 ? -10.836 -2.442 7.098 1.00 58.59 155 HIS A O 1
ATOM 1325 N N . GLY A 1 156 ? -11.205 -4.100 5.677 1.00 46.47 156 GLY A N 1
ATOM 1326 C CA . GLY A 1 156 ? -12.493 -3.597 5.169 1.00 46.47 156 GLY A CA 1
ATOM 1327 C C . GLY A 1 156 ? -13.641 -4.606 5.216 1.00 46.47 156 GLY A C 1
ATOM 1328 O O . GLY A 1 156 ? -14.770 -4.255 4.876 1.00 46.47 156 GLY A O 1
ATOM 1329 N N . THR A 1 157 ? -13.405 -5.841 5.664 1.00 39.78 157 THR A N 1
ATOM 1330 C CA . THR A 1 157 ? -14.461 -6.848 5.833 1.00 39.78 157 THR A CA 1
ATOM 1331 C C . THR A 1 157 ? -14.418 -7.426 7.242 1.00 39.78 157 THR A C 1
ATOM 1333 O O . THR A 1 157 ? -13.898 -8.508 7.460 1.00 39.78 157 THR A O 1
ATOM 1336 N N . SER A 1 158 ? -14.991 -6.671 8.181 1.00 35.03 158 SER A N 1
ATOM 1337 C CA . SER A 1 158 ? -15.584 -7.136 9.441 1.00 35.03 158 SER A CA 1
ATOM 1338 C C . SER A 1 158 ? -14.807 -8.165 10.278 1.00 35.03 158 SER A C 1
ATOM 1340 O O . SER A 1 158 ? -14.973 -9.365 10.095 1.00 35.03 158 SER A O 1
ATOM 1342 N N . HIS A 1 159 ? -14.211 -7.697 11.377 1.00 33.81 159 HIS A N 1
ATOM 1343 C CA . HIS A 1 159 ? -14.364 -8.378 12.668 1.00 33.81 159 HIS A CA 1
ATOM 1344 C C . HIS A 1 159 ? -14.822 -7.389 13.744 1.00 33.81 159 HIS A C 1
ATOM 1346 O O . HIS A 1 159 ? -14.155 -7.148 14.743 1.00 33.81 159 HIS A O 1
ATOM 1352 N N .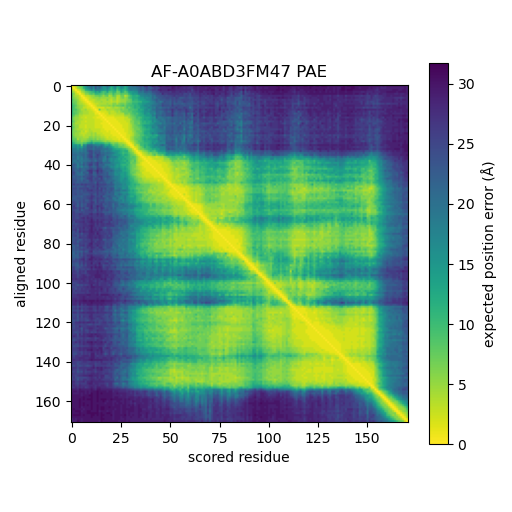 ARG A 1 160 ? -16.054 -6.886 13.593 1.00 36.34 160 ARG A N 1
ATOM 1353 C CA . ARG A 1 160 ? -16.879 -6.615 14.775 1.00 36.34 160 ARG A CA 1
ATOM 1354 C C . ARG A 1 160 ? -17.266 -7.988 15.340 1.00 36.34 160 ARG A C 1
ATOM 1356 O O . ARG A 1 160 ? -18.288 -8.539 14.946 1.00 36.34 160 ARG A O 1
ATOM 1363 N N . GLY A 1 161 ? -16.383 -8.591 16.140 1.00 32.91 161 GLY A N 1
ATOM 1364 C CA . GLY A 1 161 ? -16.668 -9.873 16.798 1.00 32.91 161 GLY A CA 1
ATOM 1365 C C . GLY A 1 161 ? -15.500 -10.749 17.265 1.00 32.91 161 GLY A C 1
ATOM 1366 O O . GLY A 1 161 ? -15.772 -11.902 17.570 1.00 32.91 161 GLY A O 1
ATOM 1367 N N . ALA A 1 162 ? -14.238 -10.297 17.313 1.00 33.50 162 ALA A N 1
ATOM 1368 C CA . ALA A 1 162 ? -13.148 -11.178 17.780 1.00 33.50 162 ALA A CA 1
ATOM 1369 C C . ALA A 1 162 ? -11.953 -10.476 18.464 1.00 33.50 162 ALA A C 1
ATOM 1371 O O . ALA A 1 162 ? -10.824 -10.931 18.324 1.00 33.50 162 ALA A O 1
ATOM 1372 N N . ALA A 1 163 ? -12.167 -9.378 19.197 1.00 34.38 163 ALA A N 1
ATOM 1373 C CA . ALA A 1 163 ? -11.095 -8.757 19.994 1.00 34.38 163 ALA A CA 1
ATOM 1374 C C . ALA A 1 163 ? -11.561 -8.250 21.373 1.00 34.38 163 ALA A C 1
ATOM 1376 O O . ALA A 1 163 ? -11.011 -7.293 21.907 1.00 34.38 163 ALA A O 1
ATOM 1377 N N . GLU A 1 164 ? -12.555 -8.918 21.970 1.00 31.17 164 GLU A N 1
ATOM 1378 C CA . GLU A 1 164 ? -12.843 -8.818 23.414 1.00 31.17 164 GLU A CA 1
ATOM 1379 C C . GLU A 1 164 ? -12.069 -9.861 24.254 1.00 31.17 164 GLU A C 1
ATOM 1381 O O . GLU A 1 164 ? -12.247 -9.930 25.463 1.00 31.17 164 GLU A O 1
ATOM 1386 N N . GLU A 1 165 ? -11.138 -10.626 23.668 1.00 35.12 165 GLU A N 1
ATOM 1387 C CA . GLU A 1 165 ? -10.337 -11.638 24.386 1.00 35.12 165 GLU A CA 1
ATOM 1388 C C . GLU A 1 165 ? -8.823 -11.376 24.330 1.00 35.12 165 GLU A C 1
ATOM 1390 O O . GLU A 1 165 ? -8.027 -12.238 23.971 1.00 35.12 165 GLU A O 1
ATOM 1395 N N . ALA A 1 166 ? -8.387 -10.181 24.725 1.00 35.00 166 ALA A N 1
ATOM 1396 C CA . ALA A 1 166 ? -6.991 -9.983 25.144 1.00 35.00 166 ALA A CA 1
ATOM 1397 C C . ALA A 1 166 ? -6.850 -9.093 26.387 1.00 35.00 166 ALA A C 1
ATOM 1399 O O . ALA A 1 166 ? -5.761 -8.627 26.709 1.00 35.00 166 ALA A O 1
ATOM 1400 N N . HIS A 1 167 ? -7.946 -8.899 27.124 1.00 36.59 167 HIS A N 1
ATOM 1401 C CA . HIS A 1 167 ? -7.943 -8.208 28.407 1.00 36.59 167 HIS A CA 1
ATOM 1402 C C . HIS A 1 167 ? -8.143 -9.172 29.584 1.00 36.59 167 HIS A C 1
ATOM 1404 O O . HIS A 1 167 ? -8.806 -8.793 30.538 1.00 36.59 167 HIS A O 1
ATOM 1410 N N . PHE A 1 168 ? -7.614 -10.410 29.563 1.00 37.03 168 PHE A N 1
ATOM 1411 C CA . PHE A 1 168 ? -7.686 -11.265 30.764 1.00 37.03 168 PHE A CA 1
ATOM 1412 C C . PHE A 1 168 ? -6.782 -12.518 30.803 1.00 37.03 168 PHE A C 1
ATOM 1414 O O . PHE A 1 168 ? -7.317 -13.612 30.812 1.00 37.03 168 PHE A O 1
ATOM 1421 N N . ILE A 1 169 ? -5.449 -12.397 30.897 1.00 32.75 169 ILE A N 1
ATOM 1422 C CA . ILE A 1 169 ? -4.555 -13.294 31.686 1.00 32.75 169 ILE A CA 1
ATOM 1423 C C . ILE A 1 169 ? -3.241 -12.507 31.869 1.00 32.75 169 ILE A C 1
ATOM 1425 O O . ILE A 1 169 ? -2.619 -12.166 30.875 1.00 32.75 169 ILE A O 1
ATOM 1429 N N . GLY A 1 170 ? -2.722 -12.127 33.029 1.00 31.84 170 GLY A N 1
ATOM 1430 C CA . GLY A 1 170 ? -3.054 -12.293 34.433 1.00 31.84 170 GLY A CA 1
ATOM 1431 C C . GLY A 1 170 ? -2.074 -11.400 35.220 1.00 31.84 170 GLY A C 1
ATOM 1432 O O . GLY A 1 170 ? -1.039 -11.011 34.684 1.00 31.84 170 GLY A O 1
ATOM 1433 N N . THR A 1 171 ? -2.492 -11.039 36.434 1.00 36.34 171 THR A N 1
ATOM 1434 C CA . THR A 1 171 ? -1.743 -10.433 37.561 1.00 36.34 171 THR A CA 1
ATOM 1435 C C . THR A 1 171 ? -0.223 -10.361 37.477 1.00 36.34 171 THR A C 1
ATOM 1437 O O . THR A 1 171 ? 0.389 -11.432 37.267 1.00 36.34 171 THR A O 1
#

Secondary structure (DSSP, 8-state):
--SS-----TT--HHHHHHHHHHHHHHHHS-GGGGTHHHHHHHHHHHHTT-HHHHHHHTS-TTTTT-STTSS-HHHHHHHHHHHTT-S----TTTTT--S-SS-TT--S---SHHIIIIISHHHHHHHHHHHHHHHSS---HHHHHHHHHHHHHTTS--TTS-SSSS-S--

Solvent-accessible surface area (backbone atoms only — not comparable to full-atom values): 10636 Å² total; per-residue (Å²): 139,87,87,66,92,81,82,76,66,91,87,57,54,76,90,47,45,66,59,52,53,51,49,53,48,49,64,66,71,50,56,80,56,72,74,39,46,64,56,49,52,50,53,49,50,55,53,28,79,72,32,71,54,33,33,31,39,70,64,30,49,81,62,35,62,68,64,47,89,79,77,58,52,74,66,56,46,52,51,53,50,36,52,48,70,60,67,60,77,86,78,57,92,66,61,89,82,50,69,61,36,92,88,37,90,83,47,84,60,78,50,86,43,67,63,26,61,57,61,64,35,68,67,29,40,56,51,49,39,56,49,48,21,67,73,70,74,46,92,60,52,77,66,53,52,49,51,52,53,47,51,63,16,43,55,48,66,80,74,93,80,79,75,87,83,80,86,83,86,77,136

Radius of gyration: 23.6 Å; Cα contacts (8 Å, |Δi|>4): 117; chains: 1; bounding box: 46×55×67 Å

Mean predicted aligned error: 15.36 Å

Organism: NCBI:txid2107226